Protein AF-A0A9E5NC63-F1 (afdb_monomer_lite)

Structure (mmCIF, N/CA/C/O backbone):
data_AF-A0A9E5NC63-F1
#
_entry.id   AF-A0A9E5NC63-F1
#
loop_
_atom_site.group_PDB
_atom_site.id
_atom_site.type_symbol
_atom_site.label_atom_id
_atom_site.label_alt_id
_atom_site.label_comp_id
_atom_site.label_asym_id
_atom_site.label_entity_id
_atom_site.label_seq_id
_atom_site.pdbx_PDB_ins_code
_atom_site.Cartn_x
_atom_site.Cartn_y
_atom_site.Cartn_z
_atom_site.occupancy
_atom_site.B_iso_or_equiv
_atom_site.auth_seq_id
_atom_site.auth_comp_id
_atom_site.auth_asym_id
_atom_site.auth_atom_id
_atom_site.pdbx_PDB_model_num
ATOM 1 N N . MET A 1 1 ? -15.075 -10.321 10.348 1.00 61.25 1 MET A N 1
ATOM 2 C CA . MET A 1 1 ? -14.515 -9.185 9.577 1.00 61.25 1 MET A CA 1
ATOM 3 C C . MET A 1 1 ? -15.657 -8.515 8.832 1.00 61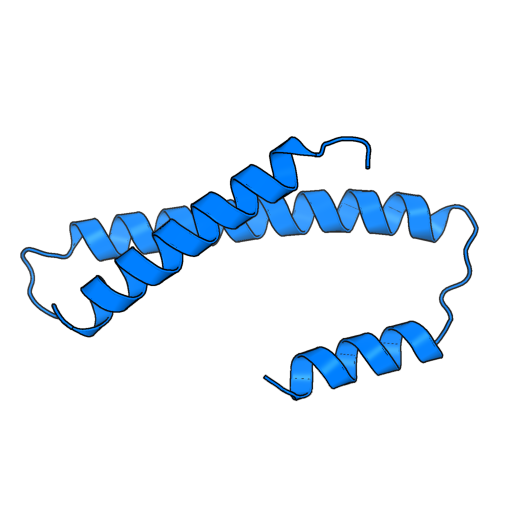.25 1 MET A C 1
ATOM 5 O O . MET A 1 1 ? -16.344 -9.206 8.098 1.00 61.25 1 MET A O 1
ATOM 9 N N . ARG A 1 2 ? -15.906 -7.219 9.053 1.00 69.19 2 ARG A N 1
ATOM 10 C CA . ARG A 1 2 ? -17.098 -6.529 8.516 1.00 69.19 2 ARG A CA 1
ATOM 11 C C . ARG A 1 2 ? -17.063 -6.333 6.988 1.00 69.19 2 ARG A C 1
ATOM 13 O O . ARG A 1 2 ? -18.118 -6.221 6.384 1.00 69.19 2 ARG A O 1
ATOM 20 N N . TYR A 1 3 ? -15.875 -6.371 6.369 1.00 78.62 3 TYR A N 1
ATOM 21 C CA . TYR A 1 3 ? -15.674 -6.164 4.926 1.00 78.62 3 TYR A CA 1
ATOM 22 C C . TYR A 1 3 ? -14.660 -7.173 4.344 1.00 78.62 3 TYR A C 1
ATOM 24 O O . TYR A 1 3 ? -13.486 -6.841 4.184 1.00 78.62 3 TYR A O 1
ATOM 32 N N . PRO A 1 4 ? -15.062 -8.427 4.055 1.00 81.56 4 PRO A N 1
ATOM 33 C CA . PRO A 1 4 ? -14.146 -9.452 3.536 1.00 81.56 4 PRO A CA 1
ATOM 34 C C . PRO A 1 4 ? -13.607 -9.123 2.135 1.00 81.56 4 PRO A C 1
ATOM 36 O O . PRO A 1 4 ? -12.471 -9.467 1.814 1.00 81.56 4 PRO A O 1
ATOM 39 N N . TRP A 1 5 ? -14.383 -8.390 1.332 1.00 87.19 5 TRP A N 1
ATOM 40 C CA . TRP A 1 5 ? -13.996 -7.953 -0.011 1.00 87.19 5 TRP A CA 1
ATOM 41 C C . TRP A 1 5 ? -12.755 -7.049 -0.012 1.00 87.19 5 TRP A C 1
ATOM 43 O O . TRP A 1 5 ? -12.002 -7.067 -0.978 1.00 87.19 5 TRP A O 1
ATOM 53 N N . ALA A 1 6 ? -12.489 -6.313 1.075 1.00 84.69 6 ALA A N 1
ATOM 54 C CA . ALA A 1 6 ? -11.322 -5.436 1.171 1.00 84.69 6 ALA A CA 1
ATOM 55 C C . ALA A 1 6 ? -10.003 -6.228 1.148 1.00 84.69 6 ALA A C 1
ATOM 57 O O . ALA A 1 6 ? -9.018 -5.767 0.580 1.00 84.69 6 ALA A O 1
ATOM 58 N N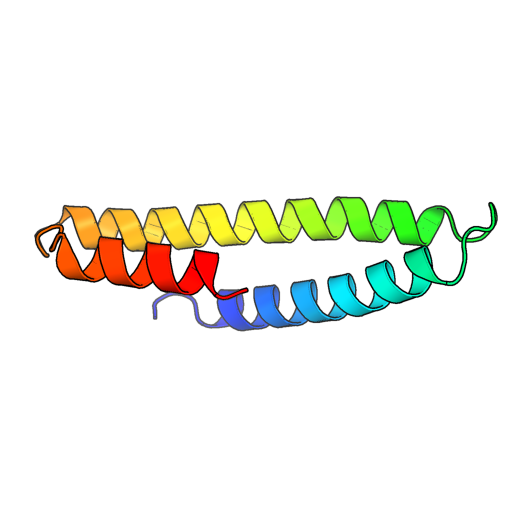 . ASN A 1 7 ? -9.987 -7.442 1.711 1.00 88.12 7 ASN A N 1
ATOM 59 C CA . ASN A 1 7 ? -8.813 -8.317 1.652 1.00 88.12 7 ASN A CA 1
ATOM 60 C C . ASN A 1 7 ? -8.576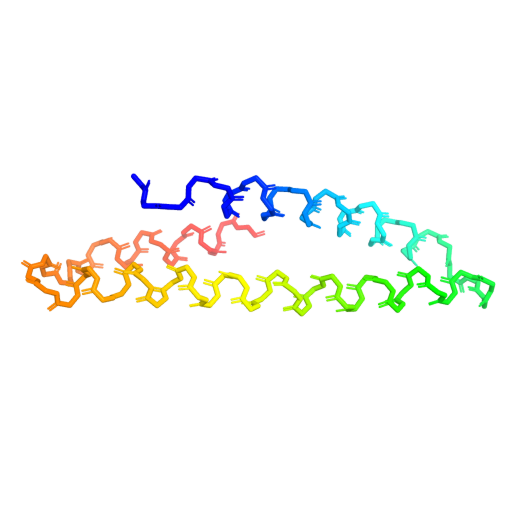 -8.831 0.228 1.00 88.12 7 ASN A C 1
ATOM 62 O O . ASN A 1 7 ? -7.437 -8.875 -0.219 1.00 88.12 7 ASN A O 1
ATOM 66 N N . VAL A 1 8 ? -9.649 -9.189 -0.485 1.00 91.25 8 VAL A N 1
ATOM 67 C CA . VAL A 1 8 ? -9.568 -9.631 -1.885 1.00 91.25 8 VAL A CA 1
ATOM 68 C C . VAL A 1 8 ? -9.104 -8.478 -2.775 1.00 91.25 8 VAL A C 1
ATOM 70 O O . VAL A 1 8 ? -8.214 -8.666 -3.596 1.00 91.25 8 VAL A O 1
ATOM 73 N N . ALA A 1 9 ? -9.635 -7.271 -2.563 1.00 88.94 9 ALA A N 1
ATOM 74 C CA . ALA A 1 9 ? -9.198 -6.072 -3.270 1.00 88.94 9 ALA A CA 1
ATOM 75 C C . ALA A 1 9 ? -7.711 -5.773 -3.019 1.00 88.94 9 ALA A C 1
ATOM 77 O O . ALA A 1 9 ? -6.972 -5.554 -3.973 1.00 88.94 9 ALA A O 1
ATOM 78 N N . LEU A 1 10 ? -7.251 -5.831 -1.763 1.00 89.69 10 LEU A N 1
ATOM 79 C CA . LEU A 1 10 ? -5.831 -5.673 -1.428 1.00 89.69 10 LEU A CA 1
ATOM 80 C C . LEU A 1 10 ? -4.959 -6.747 -2.081 1.00 89.69 10 LEU A C 1
ATOM 82 O O . LEU A 1 10 ? -3.900 -6.421 -2.605 1.00 89.69 10 LEU A O 1
ATOM 86 N N . LEU A 1 11 ? -5.397 -8.008 -2.077 1.00 92.50 11 LEU A N 1
ATOM 87 C CA . LEU A 1 11 ? -4.660 -9.106 -2.699 1.00 92.50 11 LEU A CA 1
ATOM 88 C C . LEU A 1 11 ? -4.510 -8.896 -4.211 1.00 92.50 11 LEU A C 1
ATOM 90 O O . LEU A 1 11 ? -3.414 -9.048 -4.745 1.00 92.50 11 LEU A O 1
ATOM 94 N N . LEU A 1 12 ? -5.594 -8.513 -4.889 1.00 94.31 12 LEU A N 1
ATOM 95 C CA . LEU A 1 12 ? -5.574 -8.222 -6.322 1.00 94.31 12 LEU A CA 1
ATOM 96 C C . LEU A 1 12 ? -4.693 -7.011 -6.636 1.00 94.31 12 LEU A C 1
ATOM 98 O O . LEU A 1 12 ? -3.872 -7.081 -7.547 1.00 94.31 12 LEU A O 1
ATOM 102 N N . LEU A 1 13 ? -4.820 -5.929 -5.862 1.00 91.19 13 LEU A N 1
ATOM 103 C CA . LEU A 1 13 ? -3.976 -4.747 -6.020 1.00 91.19 13 LEU A CA 1
ATOM 104 C C . LEU A 1 13 ? -2.495 -5.094 -5.830 1.00 91.19 13 LEU A C 1
ATOM 106 O O . LEU A 1 13 ? -1.680 -4.697 -6.653 1.00 91.19 13 LEU A O 1
ATOM 110 N N . LEU A 1 14 ? -2.145 -5.885 -4.812 1.00 93.31 14 LEU A N 1
ATOM 111 C CA . LEU A 1 14 ? -0.772 -6.346 -4.583 1.00 93.31 14 LEU A CA 1
ATOM 112 C C . LEU A 1 14 ? -0.248 -7.216 -5.729 1.00 93.31 14 LEU A C 1
ATOM 114 O O . LEU A 1 14 ? 0.895 -7.041 -6.146 1.00 93.31 14 LEU A O 1
ATOM 118 N N . ALA A 1 15 ? -1.069 -8.122 -6.265 1.00 94.31 15 ALA A N 1
ATOM 119 C CA . ALA A 1 15 ? -0.690 -8.937 -7.416 1.00 94.31 15 ALA A CA 1
ATOM 120 C C . ALA A 1 15 ? -0.402 -8.066 -8.651 1.00 94.31 15 ALA A C 1
ATOM 122 O O . ALA A 1 15 ? 0.637 -8.223 -9.292 1.00 94.31 15 ALA A O 1
ATOM 123 N N . VAL A 1 16 ? -1.273 -7.094 -8.942 1.00 93.19 16 VAL A N 1
ATOM 124 C CA . VAL A 1 16 ? -1.056 -6.113 -10.020 1.00 93.19 16 VAL A CA 1
ATOM 125 C C . VAL A 1 16 ? 0.209 -5.293 -9.764 1.00 93.19 16 VAL A C 1
ATOM 127 O O . VAL A 1 16 ? 0.988 -5.056 -10.688 1.00 93.19 16 VAL A O 1
ATOM 130 N N . GLN A 1 17 ? 0.458 -4.897 -8.518 1.00 93.62 17 GLN A N 1
ATOM 131 C CA . GLN A 1 17 ? 1.629 -4.115 -8.137 1.00 93.62 17 GLN A CA 1
ATOM 132 C C . GLN A 1 17 ? 2.935 -4.891 -8.331 1.00 93.62 17 GLN A C 1
ATOM 134 O O . GLN A 1 17 ? 3.902 -4.337 -8.850 1.00 93.62 17 GLN A O 1
ATOM 139 N N . LEU A 1 18 ? 2.955 -6.176 -7.966 1.00 93.88 18 LEU A N 1
ATOM 140 C CA . LEU A 1 18 ? 4.095 -7.068 -8.191 1.00 93.88 18 LEU A CA 1
ATOM 141 C C . LEU A 1 18 ? 4.394 -7.216 -9.680 1.00 93.88 18 LEU A C 1
ATOM 143 O O . LEU A 1 18 ? 5.540 -7.066 -10.095 1.00 93.88 18 LEU A O 1
ATOM 147 N N . ILE A 1 19 ? 3.359 -7.458 -10.485 1.00 93.38 19 ILE A N 1
ATOM 148 C CA . ILE A 1 19 ? 3.496 -7.632 -11.933 1.00 93.38 19 ILE A CA 1
ATOM 149 C C . ILE A 1 19 ? 4.012 -6.341 -12.579 1.00 93.38 19 ILE A C 1
ATOM 151 O O . ILE A 1 19 ? 5.010 -6.357 -13.296 1.00 93.38 19 ILE A O 1
ATOM 155 N N . THR A 1 20 ? 3.369 -5.207 -12.302 1.00 90.31 20 THR A N 1
ATOM 156 C CA . THR A 1 20 ? 3.754 -3.907 -12.878 1.00 90.31 20 THR A CA 1
ATOM 157 C C . THR A 1 20 ? 5.120 -3.433 -12.389 1.00 90.31 20 THR A C 1
ATOM 159 O O . THR A 1 20 ? 5.872 -2.859 -13.170 1.00 90.31 20 THR A O 1
ATOM 162 N N . GLY A 1 21 ? 5.474 -3.710 -11.131 1.00 88.19 21 GLY A N 1
ATOM 163 C CA . GLY A 1 21 ? 6.785 -3.384 -10.572 1.00 88.19 21 GLY A CA 1
ATOM 164 C C . GLY A 1 21 ? 7.892 -4.221 -11.201 1.00 88.19 21 GLY A C 1
ATOM 165 O O . GLY A 1 21 ? 8.910 -3.676 -11.614 1.00 88.19 21 GLY A O 1
ATOM 166 N N . PHE A 1 22 ? 7.660 -5.527 -11.360 1.00 90.75 22 PHE A N 1
ATOM 167 C CA . PHE A 1 22 ? 8.584 -6.417 -12.057 1.00 90.75 22 PHE A CA 1
ATOM 168 C C . PHE A 1 22 ? 8.787 -5.986 -13.513 1.00 90.75 22 PHE A C 1
ATOM 170 O O . PHE A 1 22 ? 9.924 -5.832 -13.954 1.00 90.75 22 PHE A O 1
ATOM 177 N N . PHE A 1 23 ? 7.701 -5.711 -14.244 1.00 88.56 23 PHE A N 1
ATOM 178 C CA . PHE A 1 23 ? 7.792 -5.247 -15.629 1.00 88.56 23 PHE A CA 1
ATOM 179 C C . PHE A 1 23 ? 8.451 -3.874 -15.761 1.00 88.56 23 PHE A C 1
ATOM 181 O O . PHE A 1 23 ? 9.228 -3.683 -16.693 1.00 88.56 23 PHE A O 1
ATOM 188 N N . GLY A 1 24 ? 8.179 -2.942 -14.846 1.00 86.38 24 GLY A N 1
ATOM 189 C CA . GLY A 1 24 ? 8.845 -1.640 -14.811 1.00 86.38 24 GLY A CA 1
ATOM 190 C C . GLY A 1 24 ? 10.336 -1.742 -14.481 1.00 86.38 24 GLY A C 1
ATOM 191 O O . GLY A 1 24 ? 11.127 -0.962 -14.999 1.00 86.38 24 GLY A O 1
ATOM 192 N N . PHE A 1 25 ? 10.730 -2.725 -13.667 1.00 86.06 25 PHE A N 1
ATOM 193 C CA . PHE A 1 25 ? 12.130 -2.979 -13.330 1.00 86.06 25 PHE A CA 1
ATOM 194 C C . PHE A 1 25 ? 12.925 -3.556 -14.510 1.00 86.06 25 PHE A C 1
ATOM 196 O O . PHE A 1 25 ? 14.049 -3.124 -14.752 1.00 86.06 25 PHE A O 1
ATOM 203 N N . ILE A 1 26 ? 12.355 -4.511 -15.257 1.00 89.56 26 ILE A N 1
ATOM 204 C CA . ILE A 1 26 ? 13.060 -5.163 -16.378 1.00 89.56 26 ILE A CA 1
ATOM 205 C C . ILE A 1 26 ? 12.961 -4.380 -17.696 1.00 89.56 26 ILE A C 1
ATOM 207 O O . ILE A 1 26 ? 13.866 -4.468 -18.521 1.00 89.56 26 ILE A O 1
ATOM 211 N N . ASN A 1 27 ? 11.890 -3.606 -17.903 1.00 81.38 27 ASN A N 1
ATOM 212 C CA . ASN A 1 27 ? 11.668 -2.823 -19.118 1.00 81.38 27 ASN A CA 1
ATOM 213 C C . ASN A 1 27 ? 11.842 -1.331 -18.813 1.00 81.38 27 ASN A C 1
ATOM 215 O O . ASN A 1 27 ? 10.867 -0.591 -18.677 1.00 81.38 27 ASN A O 1
ATOM 219 N N . GLY A 1 28 ? 13.094 -0.882 -18.718 1.00 65.56 28 GLY A N 1
ATOM 220 C CA . GLY A 1 28 ? 13.454 0.530 -18.522 1.00 65.56 28 GLY A CA 1
ATOM 221 C C . GLY A 1 28 ? 13.298 1.420 -19.767 1.00 65.56 28 GLY A C 1
ATOM 222 O O . GLY A 1 28 ? 13.931 2.469 -19.835 1.00 65.56 28 GLY A O 1
ATOM 223 N N . ALA A 1 29 ? 12.519 1.000 -20.769 1.00 70.94 29 ALA A N 1
ATOM 224 C CA . ALA A 1 29 ? 12.349 1.711 -22.037 1.00 70.94 29 ALA A CA 1
ATOM 225 C C . ALA A 1 29 ? 11.186 2.724 -21.991 1.00 70.94 29 ALA A C 1
ATOM 227 O O . ALA A 1 29 ? 10.218 2.551 -21.251 1.00 70.94 29 ALA A O 1
ATOM 228 N N . GLU A 1 30 ? 11.255 3.779 -22.810 1.00 70.44 30 GLU A N 1
ATOM 229 C CA . GLU A 1 30 ? 10.234 4.841 -22.856 1.00 70.44 30 GLU A CA 1
ATOM 230 C C . GLU A 1 30 ? 8.827 4.327 -23.228 1.00 70.44 30 GLU A C 1
ATOM 232 O O . GLU A 1 30 ? 7.831 4.860 -22.734 1.00 70.44 30 GLU A O 1
ATOM 237 N N . ASP A 1 31 ? 8.732 3.240 -24.002 1.00 75.50 31 ASP A N 1
ATOM 238 C CA . ASP A 1 31 ? 7.457 2.637 -24.427 1.00 75.50 31 ASP A CA 1
ATOM 239 C C . ASP A 1 31 ? 6.669 1.972 -23.283 1.00 75.50 31 ASP A C 1
ATOM 241 O O . ASP A 1 31 ? 5.446 1.824 -23.361 1.00 75.50 31 ASP A O 1
ATOM 245 N N . THR A 1 32 ? 7.322 1.616 -22.173 1.00 80.25 32 THR A N 1
ATOM 246 C CA . THR A 1 32 ? 6.675 1.010 -20.994 1.00 80.25 32 THR A CA 1
ATOM 247 C C . THR A 1 32 ? 6.331 2.024 -19.905 1.00 80.25 32 THR A C 1
ATOM 249 O O . THR A 1 32 ? 5.909 1.647 -18.809 1.00 80.25 32 THR A O 1
ATOM 252 N N . ARG A 1 33 ? 6.409 3.329 -20.198 1.00 84.00 33 ARG A N 1
ATOM 253 C CA . ARG A 1 33 ? 6.099 4.400 -19.234 1.00 84.00 33 ARG A CA 1
ATOM 254 C C . ARG A 1 33 ? 4.692 4.281 -18.642 1.00 84.00 33 ARG A C 1
ATOM 256 O O . ARG A 1 33 ? 4.509 4.559 -17.461 1.00 84.00 33 ARG A O 1
ATOM 263 N N . TRP A 1 34 ? 3.710 3.813 -19.412 1.00 86.44 34 TRP A N 1
ATOM 264 C CA . TRP A 1 34 ? 2.343 3.593 -18.921 1.00 86.44 34 TRP A CA 1
ATOM 265 C C . TRP A 1 34 ? 2.268 2.546 -17.793 1.00 86.44 34 TRP A C 1
ATOM 267 O O . TRP A 1 34 ? 1.436 2.683 -16.896 1.00 86.44 34 TRP A O 1
ATOM 277 N N . ILE A 1 35 ? 3.166 1.550 -17.778 1.00 86.50 35 ILE A N 1
ATOM 278 C CA . ILE A 1 35 ? 3.259 0.537 -16.713 1.00 86.50 35 ILE A CA 1
ATOM 279 C C . ILE A 1 35 ? 3.690 1.197 -15.402 1.00 86.50 35 ILE A C 1
ATOM 281 O O . ILE A 1 35 ? 3.133 0.893 -14.350 1.00 86.50 35 ILE A O 1
ATOM 285 N N . LEU A 1 36 ? 4.629 2.147 -15.462 1.00 86.62 36 LEU A N 1
ATOM 286 C CA . LEU A 1 36 ? 5.077 2.908 -14.292 1.00 86.62 36 LEU A CA 1
ATOM 287 C C . LEU A 1 36 ? 3.971 3.821 -13.747 1.00 86.62 36 LEU A C 1
ATOM 289 O O . LEU A 1 36 ? 3.813 3.932 -12.533 1.00 86.62 36 LEU A O 1
ATOM 293 N N . TRP A 1 37 ? 3.165 4.430 -14.622 1.00 91.12 37 TRP A N 1
ATOM 294 C CA . TRP A 1 37 ? 1.982 5.193 -14.203 1.00 91.12 37 TRP A CA 1
ATOM 295 C C . TRP A 1 37 ? 0.937 4.299 -13.531 1.00 91.12 37 TRP A C 1
ATOM 297 O O . TRP A 1 37 ? 0.437 4.641 -12.458 1.00 91.12 37 TRP A O 1
ATOM 307 N N . LEU A 1 38 ? 0.644 3.137 -14.123 1.00 90.56 38 LEU A N 1
ATOM 308 C CA . LEU A 1 38 ? -0.268 2.151 -13.543 1.00 90.56 38 LEU A CA 1
ATOM 309 C C . LEU A 1 38 ? 0.232 1.670 -12.173 1.00 90.56 38 LEU A C 1
ATOM 311 O O . LEU A 1 38 ? -0.549 1.608 -11.224 1.00 90.56 38 LEU A O 1
ATOM 315 N N . HIS A 1 39 ? 1.534 1.402 -12.053 1.00 91.19 39 HIS A N 1
ATOM 316 C CA . HIS A 1 39 ? 2.186 1.063 -10.792 1.00 91.19 39 HIS A CA 1
ATOM 317 C C . HIS A 1 39 ? 2.017 2.195 -9.766 1.00 91.19 39 HIS A C 1
ATOM 319 O O . HIS A 1 39 ? 1.562 1.955 -8.652 1.00 91.19 39 HIS A O 1
ATOM 325 N N . GLY A 1 40 ? 2.296 3.448 -10.128 1.00 90.12 40 GLY A N 1
ATOM 326 C CA . GLY A 1 40 ? 2.119 4.585 -9.217 1.00 90.12 40 GLY A CA 1
ATOM 327 C C . GLY A 1 40 ? 0.689 4.702 -8.676 1.00 90.12 40 GLY A C 1
ATOM 328 O O . GLY A 1 40 ? 0.485 4.796 -7.466 1.00 90.12 40 GLY A O 1
ATOM 329 N N . ILE A 1 41 ? -0.314 4.623 -9.555 1.00 92.25 41 ILE A N 1
ATOM 330 C CA . ILE A 1 41 ? -1.733 4.684 -9.165 1.00 92.25 41 ILE A CA 1
ATOM 331 C C . ILE A 1 41 ? -2.108 3.499 -8.263 1.00 92.25 41 ILE A C 1
ATOM 333 O O . ILE A 1 41 ? -2.771 3.688 -7.240 1.00 92.25 41 ILE A O 1
ATOM 337 N N . GLY A 1 42 ? -1.654 2.290 -8.608 1.00 88.50 42 GLY A N 1
ATOM 338 C CA . GLY A 1 42 ? -1.875 1.086 -7.807 1.00 88.50 42 GLY A CA 1
ATOM 339 C C . GLY A 1 42 ? -1.296 1.203 -6.394 1.00 88.50 42 GLY A C 1
ATOM 340 O O . GLY A 1 42 ? -1.974 0.860 -5.423 1.00 88.50 42 GLY A O 1
ATOM 341 N N . ALA A 1 43 ? -0.106 1.794 -6.252 1.00 88.69 43 ALA A N 1
ATOM 342 C CA . ALA A 1 43 ? 0.522 2.028 -4.953 1.00 88.69 43 ALA A CA 1
ATOM 343 C C . ALA A 1 43 ? -0.319 2.964 -4.069 1.00 88.69 43 ALA A C 1
ATOM 345 O O . ALA A 1 43 ? -0.553 2.662 -2.895 1.00 88.69 43 ALA A O 1
ATOM 346 N N . TYR A 1 44 ? -0.837 4.063 -4.629 1.00 93.12 44 TYR A N 1
ATOM 347 C CA . TYR A 1 44 ? -1.726 4.968 -3.890 1.00 93.12 44 TYR A CA 1
ATOM 348 C C . TYR A 1 44 ? -3.045 4.295 -3.499 1.00 93.12 44 TYR A C 1
ATOM 350 O O . TYR A 1 44 ? -3.508 4.472 -2.370 1.00 93.12 44 TYR A O 1
ATOM 358 N N . ALA A 1 45 ? -3.629 3.484 -4.385 1.00 90.00 45 ALA A N 1
ATOM 359 C CA . ALA A 1 45 ? -4.839 2.727 -4.073 1.00 90.00 45 ALA A CA 1
ATOM 360 C C . ALA A 1 45 ? -4.615 1.759 -2.897 1.00 90.00 45 ALA A C 1
ATOM 362 O O . ALA A 1 45 ? -5.426 1.722 -1.968 1.00 90.00 45 ALA A O 1
ATOM 363 N N . ILE A 1 46 ? -3.490 1.032 -2.883 1.00 87.00 46 ILE A N 1
ATOM 364 C CA . ILE A 1 46 ? -3.106 0.152 -1.766 1.00 87.00 46 ILE A CA 1
ATOM 365 C C . ILE A 1 46 ? -2.966 0.955 -0.471 1.00 87.00 46 ILE A C 1
ATOM 367 O O . ILE A 1 46 ? -3.537 0.566 0.550 1.00 87.00 46 ILE A O 1
ATOM 371 N N . ALA A 1 47 ? -2.252 2.084 -0.506 1.00 89.56 47 ALA A N 1
ATOM 372 C CA . ALA A 1 47 ? -2.043 2.926 0.668 1.00 89.56 47 ALA A CA 1
ATOM 373 C C . ALA A 1 47 ? -3.372 3.418 1.266 1.00 89.56 47 ALA A C 1
ATOM 375 O O . ALA A 1 47 ? -3.584 3.297 2.473 1.00 89.56 47 ALA A O 1
ATOM 376 N N . ILE A 1 48 ? -4.299 3.897 0.430 1.00 90.44 48 ILE A N 1
ATOM 377 C CA . ILE A 1 48 ? -5.628 4.353 0.868 1.00 90.44 48 ILE A CA 1
ATOM 378 C C . ILE A 1 48 ? -6.410 3.211 1.528 1.00 90.44 48 ILE A C 1
ATOM 380 O O . ILE A 1 48 ? -6.959 3.390 2.617 1.00 90.44 48 ILE A O 1
ATOM 384 N N . VAL A 1 49 ? -6.445 2.025 0.911 1.00 86.75 49 VAL A N 1
ATOM 385 C CA . VAL A 1 49 ? -7.191 0.880 1.459 1.00 86.75 49 VAL A CA 1
ATOM 386 C C . VAL A 1 49 ? -6.567 0.382 2.767 1.00 86.75 49 VAL A C 1
ATOM 388 O O . VAL A 1 49 ? -7.296 0.036 3.700 1.00 86.75 49 VAL A O 1
ATOM 391 N N . LEU A 1 50 ? -5.235 0.387 2.879 1.00 87.19 50 LEU A N 1
ATOM 392 C CA . LEU A 1 50 ? -4.537 0.041 4.120 1.00 87.19 50 LEU A CA 1
ATOM 393 C C . LEU A 1 50 ? -4.808 1.051 5.236 1.00 87.19 50 LEU A C 1
ATOM 395 O O . LEU A 1 50 ? -5.092 0.624 6.354 1.00 87.19 50 LEU A O 1
ATOM 399 N N . LEU A 1 51 ? -4.777 2.355 4.945 1.00 87.25 51 LEU A N 1
ATOM 400 C CA . LEU A 1 51 ? -5.106 3.408 5.914 1.00 87.25 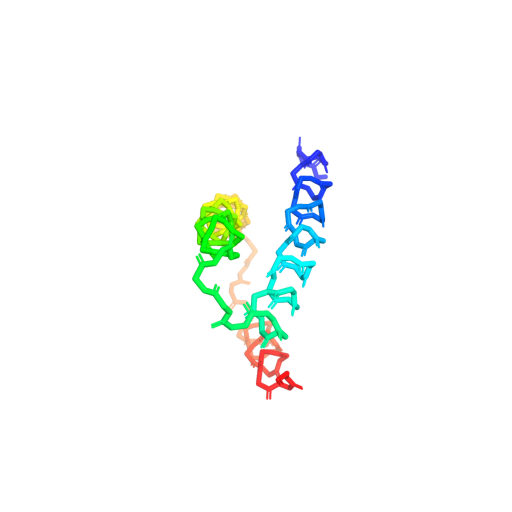51 LEU A CA 1
ATOM 401 C C . LEU A 1 51 ? -6.564 3.324 6.372 1.00 87.25 51 LEU A C 1
ATOM 403 O O . LEU A 1 51 ? -6.862 3.449 7.558 1.00 87.25 51 LEU A O 1
ATOM 407 N N . TRP A 1 52 ? -7.489 3.053 5.454 1.00 87.50 52 TRP A N 1
ATOM 408 C CA . TRP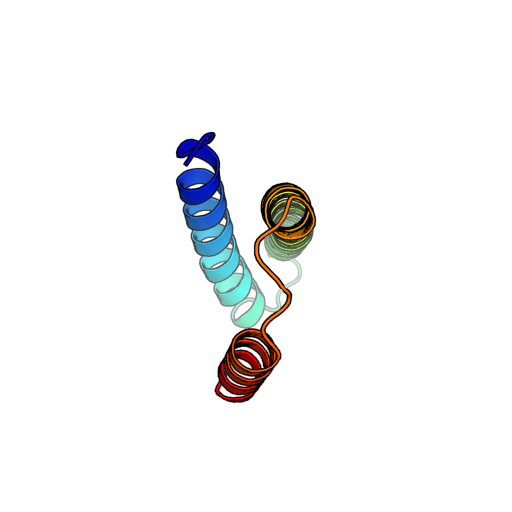 A 1 52 ? -8.889 2.850 5.812 1.00 87.50 52 TRP A CA 1
ATOM 409 C C . TRP A 1 52 ? -9.069 1.621 6.714 1.00 87.50 52 TRP A C 1
ATOM 411 O O . TRP A 1 52 ? -9.751 1.677 7.741 1.00 87.50 52 TRP A O 1
ATOM 421 N N . LYS A 1 53 ? -8.405 0.511 6.379 1.00 81.88 53 LYS A N 1
ATOM 422 C CA . LYS A 1 53 ? -8.450 -0.716 7.179 1.00 81.88 53 LYS A CA 1
ATOM 423 C C . LYS A 1 53 ? -7.778 -0.539 8.541 1.00 81.88 53 LYS A C 1
ATOM 425 O O . LYS A 1 53 ? -8.289 -1.074 9.525 1.00 81.88 53 LYS A O 1
ATOM 430 N N . SER A 1 54 ? -6.675 0.206 8.621 1.00 83.50 54 SER A N 1
ATOM 431 C CA . SER A 1 54 ? -6.007 0.508 9.887 1.00 83.50 54 SER A CA 1
ATOM 432 C C . SER A 1 54 ? -6.867 1.413 10.763 1.00 83.50 54 SER A C 1
ATOM 434 O O . SER A 1 54 ? -6.997 1.115 11.943 1.00 83.50 54 SER A O 1
ATOM 436 N N . ALA A 1 55 ? -7.552 2.415 10.206 1.00 84.44 55 ALA A N 1
ATOM 437 C CA . ALA A 1 55 ? -8.496 3.250 10.951 1.00 84.44 55 ALA A CA 1
ATOM 438 C C . ALA A 1 55 ? -9.637 2.428 11.579 1.00 84.44 55 ALA A C 1
ATOM 440 O O . ALA A 1 55 ? -9.960 2.623 12.747 1.00 84.44 55 ALA A O 1
ATOM 441 N N . ILE A 1 56 ? -10.194 1.451 10.849 1.00 80.94 56 ILE A N 1
ATOM 442 C CA . ILE A 1 56 ? -11.207 0.526 11.395 1.00 80.94 56 ILE A CA 1
ATOM 443 C C . ILE A 1 56 ? -10.620 -0.322 12.533 1.00 80.94 56 ILE A C 1
ATOM 445 O O . ILE A 1 56 ? -11.271 -0.523 13.557 1.00 80.94 56 ILE A O 1
ATOM 449 N N . VAL A 1 57 ? -9.398 -0.835 12.366 1.00 78.88 57 VAL A N 1
ATOM 450 C CA . VAL A 1 57 ? -8.724 -1.622 13.412 1.00 78.88 57 VAL A CA 1
ATOM 451 C C . VAL A 1 57 ? -8.429 -0.758 14.641 1.00 78.88 57 VAL A C 1
ATOM 453 O O . VAL A 1 57 ? -8.656 -1.220 15.754 1.00 78.88 57 VAL A O 1
ATOM 456 N N . LEU A 1 58 ? -7.982 0.485 14.452 1.00 78.75 58 LEU A N 1
ATOM 457 C CA . LEU A 1 58 ? -7.678 1.443 15.516 1.00 78.75 58 LEU A CA 1
ATOM 458 C C . LEU A 1 58 ? -8.936 1.896 16.271 1.00 78.75 58 LEU A C 1
ATOM 460 O O . LEU A 1 58 ? -8.883 1.996 17.492 1.00 78.75 58 LEU A O 1
ATOM 464 N N . ASP A 1 59 ? -10.071 2.101 15.593 1.00 76.50 59 ASP A N 1
ATOM 465 C CA . ASP A 1 59 ? -11.361 2.396 16.246 1.00 76.50 59 ASP A CA 1
ATOM 466 C C . ASP A 1 59 ? -11.819 1.229 17.137 1.00 76.50 59 ASP A C 1
ATOM 468 O O . ASP A 1 59 ? -12.275 1.437 18.259 1.00 76.50 59 ASP A O 1
ATOM 472 N N . VAL A 1 60 ? -11.628 -0.018 16.692 1.00 72.00 60 VAL A N 1
ATOM 473 C CA . VAL A 1 60 ? -11.889 -1.205 17.528 1.00 72.00 60 VAL A CA 1
ATOM 474 C C . VAL A 1 60 ? -10.900 -1.290 18.691 1.00 72.00 60 VAL A C 1
ATOM 476 O O . VAL A 1 60 ? -11.281 -1.655 19.803 1.00 72.00 60 VAL A O 1
ATOM 479 N N . TYR A 1 61 ? -9.642 -0.931 18.450 1.00 65.94 61 TYR A N 1
ATOM 480 C CA . TYR A 1 61 ? -8.589 -0.954 19.455 1.00 65.94 61 TYR A CA 1
ATOM 481 C C . TYR A 1 61 ? -8.832 0.062 20.582 1.00 65.94 61 TYR A C 1
ATOM 483 O O . TYR A 1 61 ? -8.725 -0.267 21.763 1.00 65.94 61 TYR A O 1
ATOM 491 N N . GLY A 1 62 ? -9.232 1.286 20.225 1.00 67.75 62 GLY A N 1
ATOM 492 C CA . GLY A 1 62 ? -9.504 2.372 21.169 1.00 67.75 62 GLY A CA 1
ATOM 493 C C . GLY A 1 62 ? -10.719 2.138 22.072 1.00 67.75 62 GLY A C 1
ATOM 494 O O . GLY A 1 62 ? -10.839 2.790 23.106 1.00 67.75 62 GLY A O 1
ATOM 495 N N . ARG A 1 63 ? -11.604 1.188 21.736 1.00 66.25 63 ARG A N 1
ATOM 496 C CA . ARG A 1 63 ? -12.848 0.915 22.482 1.00 66.25 63 ARG A CA 1
ATOM 497 C C . ARG A 1 63 ? -12.702 -0.027 23.685 1.00 66.25 63 ARG A C 1
ATOM 499 O O . ARG A 1 63 ? -13.711 -0.335 24.310 1.00 66.25 63 ARG A O 1
ATOM 506 N N . GLY A 1 64 ? -11.489 -0.449 24.056 1.00 56.44 64 GLY A N 1
ATOM 507 C CA . GLY A 1 64 ? -11.262 -1.106 25.356 1.00 56.44 64 GLY A CA 1
ATOM 508 C C . GLY A 1 64 ? -10.374 -2.350 25.367 1.00 56.44 64 GLY A C 1
ATOM 509 O O . GLY A 1 64 ? -10.313 -3.028 26.389 1.00 56.44 64 GLY A O 1
ATOM 510 N N . ALA A 1 65 ? -9.658 -2.666 24.288 1.00 57.41 65 ALA A N 1
ATOM 511 C CA . ALA A 1 65 ? -8.596 -3.669 24.338 1.00 57.41 65 ALA A CA 1
ATOM 512 C C . ALA A 1 65 ? -7.260 -2.934 24.494 1.00 57.41 65 ALA A C 1
ATOM 514 O O . ALA A 1 65 ? -6.722 -2.431 23.515 1.00 57.41 65 ALA A O 1
ATOM 515 N N . GLY A 1 66 ? -6.777 -2.810 25.734 1.00 57.88 66 GLY A N 1
ATOM 516 C CA . GLY A 1 66 ? -5.576 -2.047 26.080 1.00 57.88 66 GLY A CA 1
ATOM 517 C C . GLY A 1 66 ? -4.404 -2.276 25.122 1.00 57.88 66 GLY A C 1
ATOM 518 O O . GLY A 1 66 ? -4.155 -3.407 24.699 1.00 57.88 66 GLY A O 1
ATOM 519 N N . LEU A 1 67 ? -3.707 -1.176 24.810 1.00 59.88 67 LEU A N 1
ATOM 520 C CA . LEU A 1 67 ? -2.482 -1.109 24.009 1.00 59.88 67 LEU A CA 1
ATOM 521 C C . LEU A 1 67 ? -1.360 -1.891 24.682 1.00 59.88 67 LEU A C 1
ATOM 523 O O . LEU A 1 67 ? -0.482 -1.313 25.308 1.00 59.88 67 LEU A O 1
ATOM 527 N N . ASP A 1 68 ? -1.441 -3.222 24.625 1.00 65.56 68 ASP A N 1
ATOM 528 C CA . ASP A 1 68 ? -0.436 -4.096 25.208 1.00 65.56 68 ASP A CA 1
ATOM 529 C C . ASP A 1 68 ? 0.859 -3.890 24.422 1.00 65.56 68 ASP A C 1
ATOM 531 O O . ASP A 1 68 ? 0.992 -4.300 23.263 1.00 65.56 68 ASP A O 1
ATOM 535 N N . TRP A 1 69 ? 1.802 -3.210 25.068 1.00 60.97 69 TRP A N 1
ATOM 536 C CA . TRP A 1 69 ? 3.128 -2.855 24.569 1.00 60.97 69 TRP A CA 1
ATOM 537 C C . TRP A 1 69 ? 3.850 -4.046 23.920 1.00 60.97 69 TRP A C 1
ATOM 539 O O . TRP A 1 69 ? 4.593 -3.885 22.950 1.00 60.97 69 TRP A O 1
ATOM 549 N N . ARG A 1 70 ? 3.551 -5.270 24.377 1.00 63.91 70 ARG A N 1
ATOM 550 C CA . ARG A 1 70 ? 4.063 -6.524 23.803 1.00 63.91 70 ARG A CA 1
ATOM 551 C C . ARG A 1 70 ? 3.608 -6.755 22.361 1.00 63.91 70 ARG A C 1
ATOM 553 O O . ARG A 1 70 ? 4.399 -7.227 21.549 1.00 63.91 70 ARG A O 1
ATOM 560 N N . ARG A 1 71 ? 2.366 -6.407 22.012 1.00 64.50 71 ARG A N 1
ATOM 561 C CA . ARG A 1 71 ? 1.828 -6.561 20.647 1.00 64.50 71 ARG A CA 1
ATOM 562 C C . ARG A 1 71 ? 2.401 -5.522 19.685 1.00 64.50 71 ARG A C 1
ATOM 564 O O . ARG A 1 71 ? 2.641 -5.851 18.527 1.00 64.50 71 ARG A O 1
ATOM 571 N N . MET A 1 72 ? 2.671 -4.306 20.164 1.00 69.19 72 MET A N 1
ATOM 572 C CA . MET A 1 72 ? 3.373 -3.284 19.378 1.00 69.19 72 MET A CA 1
ATOM 573 C C . MET A 1 72 ? 4.829 -3.668 19.121 1.00 69.19 72 MET A C 1
ATOM 575 O O . MET A 1 72 ? 5.271 -3.611 17.978 1.00 69.19 72 MET A O 1
ATOM 579 N N . ALA A 1 73 ? 5.551 -4.119 20.151 1.00 67.75 73 ALA A N 1
ATOM 580 C CA . ALA A 1 73 ? 6.930 -4.580 20.004 1.00 67.75 73 ALA A CA 1
ATOM 581 C C . ALA A 1 7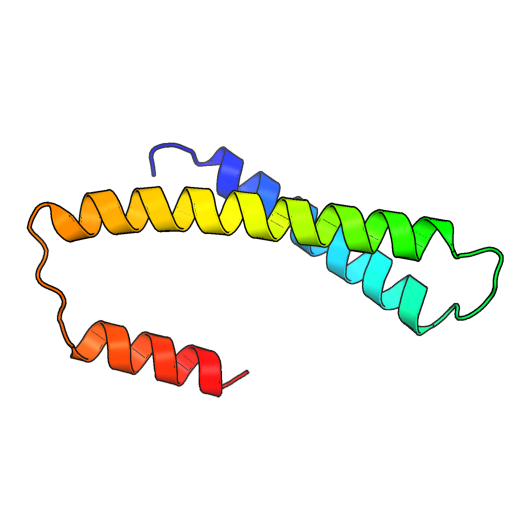3 ? 7.038 -5.742 19.001 1.00 67.75 73 ALA A C 1
ATOM 583 O O . ALA A 1 73 ? 7.941 -5.762 18.167 1.00 67.75 73 ALA A O 1
ATOM 584 N N . PHE A 1 74 ? 6.072 -6.665 19.021 1.00 67.38 74 PHE A N 1
ATOM 585 C CA . PHE A 1 74 ? 6.019 -7.775 18.072 1.00 67.38 74 PHE A CA 1
ATOM 586 C C . PHE A 1 74 ? 5.747 -7.309 16.633 1.00 67.38 74 PHE A C 1
ATOM 588 O O . PHE A 1 74 ? 6.385 -7.788 15.701 1.00 67.38 74 PHE A O 1
ATOM 595 N N . ALA A 1 75 ? 4.839 -6.346 16.440 1.00 69.31 75 ALA A N 1
ATOM 596 C CA . ALA A 1 75 ? 4.554 -5.776 15.122 1.00 69.31 75 ALA A CA 1
ATOM 597 C C . ALA A 1 75 ? 5.759 -5.011 14.547 1.00 69.31 75 ALA A C 1
ATOM 599 O O . ALA A 1 75 ? 6.059 -5.144 13.363 1.00 69.31 75 ALA A O 1
ATOM 600 N N . VAL A 1 76 ? 6.480 -4.264 15.388 1.00 74.12 76 VAL A N 1
ATOM 601 C CA . VAL A 1 76 ? 7.714 -3.559 15.004 1.00 74.12 76 VAL A CA 1
ATOM 602 C C . VAL A 1 76 ? 8.819 -4.547 14.633 1.00 74.12 76 VAL A C 1
ATOM 604 O O . VAL A 1 76 ? 9.464 -4.376 13.602 1.00 74.12 76 VAL A O 1
ATOM 607 N N . MET A 1 77 ? 9.007 -5.614 15.417 1.00 67.56 77 MET A N 1
ATOM 608 C CA . MET A 1 77 ? 9.967 -6.670 15.083 1.00 67.56 77 MET A CA 1
ATOM 609 C C . MET A 1 77 ? 9.649 -7.364 13.757 1.00 67.56 77 MET A C 1
ATOM 611 O O . MET A 1 77 ? 10.562 -7.680 13.005 1.00 67.56 77 MET A O 1
ATOM 615 N N . LEU A 1 78 ? 8.369 -7.592 13.462 1.00 68.00 78 LEU A N 1
ATOM 616 C CA . LEU A 1 78 ? 7.942 -8.248 12.227 1.00 68.00 78 LEU A CA 1
ATOM 617 C C . LEU A 1 78 ? 8.191 -7.360 10.999 1.00 68.00 78 LEU A C 1
ATOM 619 O O . LEU A 1 78 ? 8.572 -7.869 9.952 1.00 68.00 78 LEU A O 1
ATOM 623 N N . ILE A 1 79 ? 8.039 -6.040 11.145 1.00 73.69 79 ILE A N 1
ATOM 624 C CA . ILE A 1 79 ? 8.384 -5.062 10.102 1.00 73.69 79 ILE A CA 1
ATOM 625 C C . ILE A 1 79 ? 9.900 -5.007 9.866 1.00 73.69 79 ILE A C 1
ATOM 627 O O . ILE A 1 79 ? 10.319 -4.881 8.725 1.00 73.69 79 ILE A O 1
ATOM 631 N N . LEU A 1 80 ? 10.717 -5.124 10.916 1.00 65.69 80 LEU A N 1
ATOM 632 C CA . LEU A 1 80 ? 12.185 -5.120 10.811 1.00 65.69 80 LEU A CA 1
ATOM 633 C C . LEU A 1 80 ? 12.783 -6.427 10.258 1.00 65.69 80 LEU A C 1
ATOM 635 O O . LEU A 1 80 ? 13.981 -6.471 9.995 1.00 65.69 80 LEU A O 1
ATOM 639 N N . LEU A 1 81 ? 11.986 -7.492 10.134 1.00 54.19 81 LEU A N 1
ATOM 640 C CA . LEU A 1 81 ? 12.433 -8.804 9.648 1.00 54.19 81 LEU A CA 1
ATOM 641 C C . LEU A 1 81 ? 12.275 -8.973 8.122 1.00 54.19 81 LEU A C 1
ATOM 643 O O . LEU A 1 81 ? 12.691 -9.997 7.583 1.00 54.19 81 LEU A O 1
ATOM 647 N N . VAL A 1 82 ? 11.670 -7.997 7.439 1.00 49.69 82 VAL A N 1
ATOM 648 C CA . VAL A 1 82 ? 11.571 -7.909 5.969 1.00 49.69 82 VAL A CA 1
ATOM 649 C C . VAL A 1 82 ? 12.616 -6.930 5.458 1.00 49.69 82 VAL A C 1
ATOM 651 O O . VAL A 1 82 ? 13.275 -7.271 4.453 1.00 49.69 82 VAL A O 1
#

Radius of gyration: 16.91 Å; chains: 1; bounding box: 31×15×50 Å

Foldseek 3Di:
DVCPVLVVVLVVLVVLLVVLVVCCVVPVDPVSVVSVVVNVVSVVVNVVSVVVVVVVVVVVCVPDVDPPVVVVVVVVVVVVVD

Sequence (82 aa):
MRYPWANVALLLLLAVQLITGFFGFINGAEDTRWILWLHGIGAYAIAIVLLWKSAIVLDVYGRGAGLDWRRMAFAVMLILLV

Secondary structure (DSSP, 8-state):
---THHHHHHHHHHHHHHHHHHHHHH--SGGGHHHHHHHHHHHHHHHHHHHHHHHHHHHHHHTTS---HHHHHHHHHHHTT-

pLDDT: mean 79.86, std 11.82, range [49.69, 94.31]